Protein AF-A0A7R8Z7Q6-F1 (afdb_monomer_lite)

Radius of gyration: 16.89 Å; chains: 1; bounding box: 35×54×32 Å

Foldseek 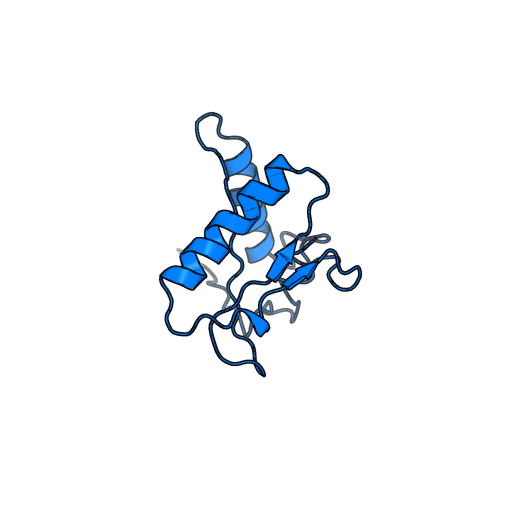3Di:
DDDDPPPFDCDQCAGPVRDNLQQAQVPDDCVRHVPSVVVVVVVVVQVPPPVHDDLDDDDDDDDPPDWFDEDEAEDDPDPVNVVSVVVVRVVCVVVGPRYDHVPYYYYQDPVSHRGPHD

InterPro domains:
  IPR000834 Peptidase M14, carboxypeptidase A [PS52035] (1-118)
  IPR050821 Cytosolic carboxypeptidase [PTHR12756] (15-117)

Sequence (118 aa):
MMSGSSSDRVFRGSTLMGFDLNRTWDQISRWAHPTLHAVHTMLTELDQIKDVELDFVLDLHAHSSLLGVFVYGNTYDDVYRYERHIVFPKLLSQNAEDYAASNTMYNRDLNKAGTTRR

Organism: Timema douglasi (NCBI:txid61478)

Secondary structure (DSSP, 8-state):
----------BTTB-TT--BGGG-TTS--TTT-HHHHHHHHHHHHHHH-TT------------SS--SB--EEE--SSHHHHHHHHHHHHHHHHH-TTB-GGG-EEE--GGGTTSS--

Structure (mmCIF, N/CA/C/O backbone):
data_AF-A0A7R8Z7Q6-F1
#
_entry.id   AF-A0A7R8Z7Q6-F1
#
loop_
_atom_site.group_PDB
_atom_site.id
_atom_site.type_symbol
_atom_site.label_atom_id
_atom_site.label_alt_id
_atom_site.label_comp_id
_atom_site.label_asym_id
_atom_site.label_entity_id
_atom_site.label_seq_id
_atom_site.pdbx_PDB_ins_code
_atom_site.Cartn_x
_atom_site.Cartn_y
_atom_site.Cartn_z
_atom_site.occupancy
_atom_site.B_iso_or_equiv
_atom_site.auth_seq_id
_atom_site.auth_comp_id
_atom_site.auth_asym_id
_atom_site.auth_atom_id
_atom_site.pdbx_PDB_model_num
ATOM 1 N N . MET A 1 1 ? 11.496 40.105 -4.595 1.00 35.34 1 MET A N 1
ATOM 2 C CA . MET A 1 1 ? 11.352 39.248 -5.791 1.00 35.34 1 MET A CA 1
ATOM 3 C C . MET A 1 1 ? 10.683 37.958 -5.359 1.00 35.34 1 MET A C 1
ATOM 5 O O . MET A 1 1 ? 11.154 37.335 -4.418 1.00 35.34 1 MET A O 1
ATOM 9 N N . MET A 1 2 ? 9.530 37.661 -5.954 1.00 33.59 2 MET A N 1
ATOM 10 C CA . MET A 1 2 ? 8.683 36.511 -5.644 1.00 33.59 2 MET A CA 1
ATOM 11 C C . MET A 1 2 ? 9.278 35.186 -6.143 1.00 33.59 2 MET A C 1
ATOM 13 O O . MET A 1 2 ? 9.886 35.138 -7.206 1.00 33.59 2 MET A O 1
ATOM 17 N N . SER A 1 3 ? 9.019 34.146 -5.344 1.00 38.66 3 SER A N 1
ATOM 18 C CA . SER A 1 3 ? 8.722 32.751 -5.700 1.00 38.66 3 SER A CA 1
ATOM 19 C C . SER A 1 3 ? 9.553 32.059 -6.787 1.00 38.66 3 SER A C 1
ATOM 21 O O . SER A 1 3 ? 9.278 32.178 -7.978 1.00 38.66 3 SER A O 1
ATOM 23 N N . GLY A 1 4 ? 10.426 31.157 -6.346 1.00 30.41 4 GLY A N 1
ATOM 24 C CA . GLY A 1 4 ? 10.643 29.888 -7.033 1.00 30.41 4 GLY A CA 1
ATOM 25 C C . GLY A 1 4 ? 10.181 28.770 -6.108 1.00 30.41 4 GLY A C 1
ATOM 26 O O . GLY A 1 4 ? 10.950 28.345 -5.253 1.00 30.41 4 GLY A O 1
ATOM 27 N N . SER A 1 5 ? 8.927 28.319 -6.219 1.00 41.09 5 SER A N 1
ATOM 28 C CA . SER A 1 5 ? 8.567 27.018 -5.653 1.00 41.09 5 SER A CA 1
ATOM 29 C C . SER A 1 5 ? 9.282 25.978 -6.508 1.00 41.09 5 SER A C 1
ATOM 31 O O . SER A 1 5 ? 8.895 25.757 -7.658 1.00 41.09 5 SER A O 1
ATOM 33 N N . SER A 1 6 ? 10.355 25.385 -5.989 1.00 37.28 6 SER A N 1
ATOM 34 C CA . SER A 1 6 ? 10.940 24.193 -6.589 1.00 37.28 6 SER A CA 1
ATOM 35 C C . SER A 1 6 ? 9.922 23.070 -6.432 1.00 37.28 6 SER A C 1
ATOM 37 O O . SER A 1 6 ? 9.862 22.371 -5.426 1.00 37.28 6 SER A O 1
ATOM 39 N N . SER A 1 7 ? 9.037 22.947 -7.414 1.00 45.91 7 SER A N 1
ATOM 40 C CA . SER A 1 7 ? 8.272 21.731 -7.625 1.00 45.91 7 SER A CA 1
ATOM 41 C C . SER A 1 7 ? 9.282 20.648 -7.998 1.00 45.91 7 SER A C 1
ATOM 43 O O . SER A 1 7 ? 9.664 20.515 -9.164 1.00 45.91 7 SER A O 1
ATOM 45 N N . ASP A 1 8 ? 9.785 19.956 -6.977 1.00 51.56 8 ASP A N 1
ATOM 46 C CA . ASP A 1 8 ? 10.737 18.865 -7.119 1.00 51.56 8 ASP A CA 1
ATOM 47 C C . ASP A 1 8 ? 10.089 17.748 -7.936 1.00 51.56 8 ASP A C 1
ATOM 49 O O . ASP A 1 8 ? 9.032 17.205 -7.612 1.00 51.56 8 ASP A O 1
ATOM 53 N N . ARG A 1 9 ? 10.717 17.444 -9.070 1.00 42.03 9 ARG A N 1
ATOM 54 C CA . ARG A 1 9 ? 10.248 16.448 -10.027 1.00 42.03 9 ARG A CA 1
ATOM 55 C C . ARG A 1 9 ? 10.573 15.062 -9.463 1.00 42.03 9 ARG A C 1
ATOM 57 O O . ARG A 1 9 ? 11.741 14.692 -9.404 1.00 42.03 9 ARG A O 1
ATOM 64 N N . VAL A 1 10 ? 9.558 14.297 -9.059 1.00 46.94 10 VAL A N 1
ATOM 65 C CA . VAL A 1 10 ? 9.714 12.896 -8.625 1.00 46.94 10 VAL A CA 1
ATOM 66 C C . VAL A 1 10 ? 10.128 12.055 -9.836 1.00 46.94 10 VAL A C 1
ATOM 68 O O . VAL A 1 10 ? 9.315 11.761 -10.713 1.00 46.94 10 VAL A O 1
ATOM 71 N N . PHE A 1 11 ? 11.407 11.689 -9.925 1.00 42.69 11 PHE A N 1
ATOM 72 C CA . PHE A 1 11 ? 11.910 10.817 -10.985 1.00 42.69 11 PHE A CA 1
ATOM 73 C C . PHE A 1 11 ? 11.761 9.366 -10.521 1.00 42.69 11 PHE A C 1
ATOM 75 O O . PHE A 1 11 ? 12.459 8.926 -9.615 1.00 42.69 11 PHE A O 1
ATOM 82 N N . ARG A 1 12 ? 10.834 8.611 -11.128 1.00 49.41 12 ARG A N 1
ATOM 83 C CA . ARG A 1 12 ? 10.683 7.151 -10.930 1.00 49.41 12 ARG A CA 1
ATOM 84 C C . ARG A 1 12 ? 10.627 6.709 -9.451 1.00 49.41 12 ARG A C 1
ATOM 86 O O . ARG A 1 12 ? 11.306 5.762 -9.074 1.00 49.41 12 ARG A O 1
ATOM 93 N N . GLY A 1 13 ? 9.867 7.411 -8.606 1.00 57.16 13 GLY A N 1
ATOM 94 C CA . GLY A 1 13 ? 9.743 7.073 -7.175 1.00 57.16 13 GLY A CA 1
ATOM 95 C C . GLY A 1 13 ? 10.973 7.404 -6.316 1.00 57.16 13 GLY A C 1
ATOM 96 O O . GLY A 1 13 ? 10.988 7.092 -5.127 1.00 57.16 13 GLY A O 1
ATOM 97 N N . SER A 1 14 ? 11.981 8.062 -6.896 1.00 58.78 14 SER A N 1
ATOM 98 C CA . SER A 1 14 ? 13.183 8.521 -6.200 1.00 58.78 14 SER A CA 1
ATOM 99 C C . SER A 1 14 ? 13.249 10.046 -6.095 1.00 58.78 14 SER A C 1
ATOM 101 O O . SER A 1 14 ? 12.693 10.769 -6.933 1.00 58.78 14 SER A O 1
ATOM 103 N N . THR A 1 15 ? 13.908 10.547 -5.047 1.00 68.94 15 THR A N 1
ATOM 104 C CA . THR A 1 15 ? 14.207 11.980 -4.911 1.00 68.94 15 THR A CA 1
ATOM 105 C C . THR A 1 15 ? 15.258 12.414 -5.930 1.00 68.94 15 THR A C 1
ATOM 107 O O . THR A 1 15 ? 15.953 11.589 -6.520 1.00 68.94 15 THR A O 1
ATOM 110 N N . LEU A 1 16 ? 15.453 13.728 -6.091 1.00 69.06 16 LEU A N 1
ATOM 111 C CA . LEU A 1 16 ? 16.563 14.266 -6.888 1.00 69.06 16 LEU A CA 1
ATOM 112 C C . LEU A 1 16 ? 17.940 13.785 -6.385 1.00 69.06 16 LEU A C 1
ATOM 114 O O . LEU A 1 16 ? 18.884 13.694 -7.162 1.00 69.06 16 LEU A O 1
ATOM 118 N N . MET A 1 17 ? 18.044 13.443 -5.098 1.00 71.81 17 MET A N 1
ATOM 119 C CA . MET A 1 17 ? 19.255 12.886 -4.489 1.00 71.81 17 MET A CA 1
ATOM 120 C C . MET A 1 17 ? 19.402 11.370 -4.720 1.00 71.81 17 MET A C 1
ATOM 122 O O . MET A 1 17 ? 20.355 10.769 -4.233 1.00 71.81 17 MET A O 1
ATOM 126 N N . GLY A 1 18 ? 18.477 10.745 -5.457 1.00 74.88 18 GLY A N 1
ATOM 127 C CA . GLY A 1 18 ? 18.503 9.321 -5.789 1.00 74.88 18 GLY A CA 1
ATOM 128 C C . GLY A 1 18 ? 17.997 8.398 -4.679 1.00 74.88 18 GLY A C 1
ATOM 129 O O . GLY A 1 18 ? 18.149 7.184 -4.795 1.00 74.88 18 GLY A O 1
ATOM 130 N N . PHE A 1 19 ? 17.390 8.934 -3.614 1.00 75.69 19 PHE A N 1
ATOM 131 C CA . PHE A 1 19 ? 16.820 8.107 -2.547 1.00 75.69 19 PHE A CA 1
ATOM 132 C C . PHE A 1 19 ? 15.494 7.495 -2.984 1.00 75.69 19 PHE A C 1
ATOM 134 O O . PHE A 1 19 ? 14.621 8.214 -3.466 1.00 75.69 19 PHE A O 1
ATOM 141 N N . ASP A 1 20 ? 15.324 6.191 -2.763 1.00 79.69 20 ASP A N 1
ATOM 142 C CA . ASP A 1 20 ? 14.028 5.519 -2.881 1.00 79.69 20 ASP A CA 1
ATOM 143 C C . ASP A 1 20 ? 13.120 5.973 -1.726 1.00 79.69 20 ASP A C 1
ATOM 145 O O . ASP A 1 20 ? 13.363 5.676 -0.550 1.00 79.69 20 ASP A O 1
ATOM 149 N N . LEU A 1 21 ? 12.073 6.727 -2.065 1.00 79.75 21 LEU A N 1
ATOM 150 C CA . LEU A 1 21 ? 11.133 7.264 -1.083 1.00 79.75 21 LEU A CA 1
ATOM 151 C C . LEU A 1 21 ? 10.382 6.151 -0.351 1.00 79.75 21 LEU A C 1
ATOM 153 O O . LEU A 1 21 ? 10.098 6.277 0.836 1.00 79.75 21 LEU A O 1
ATOM 157 N N . ASN A 1 22 ? 10.122 5.026 -1.022 1.00 82.50 22 ASN A N 1
ATOM 158 C CA . ASN A 1 22 ? 9.422 3.900 -0.420 1.00 82.50 22 ASN A CA 1
ATOM 159 C C . ASN A 1 22 ? 10.363 2.970 0.361 1.00 82.50 22 ASN A C 1
ATOM 161 O O . ASN A 1 22 ? 10.019 1.820 0.598 1.00 82.50 22 ASN A O 1
ATOM 165 N N . ARG A 1 23 ? 11.560 3.431 0.740 1.00 82.75 23 ARG A N 1
ATOM 166 C CA . ARG A 1 23 ? 12.508 2.713 1.616 1.00 82.75 23 ARG A CA 1
ATOM 167 C C . ARG A 1 23 ? 13.075 3.575 2.738 1.00 82.75 23 ARG A C 1
ATOM 169 O O . ARG A 1 23 ? 14.005 3.154 3.414 1.00 82.75 23 ARG A O 1
ATOM 176 N N . THR A 1 24 ? 12.554 4.787 2.897 1.00 85.81 24 THR A N 1
ATOM 177 C CA . THR A 1 24 ? 13.076 5.788 3.834 1.00 85.81 24 THR A CA 1
ATOM 178 C C . THR A 1 24 ? 12.024 6.252 4.843 1.00 85.81 24 THR A C 1
ATOM 180 O O . THR A 1 24 ? 12.226 7.260 5.520 1.00 85.81 24 THR A O 1
ATOM 183 N N . TRP A 1 25 ? 10.917 5.511 4.996 1.00 84.88 25 TRP A N 1
ATOM 184 C CA . TRP A 1 25 ? 9.845 5.832 5.949 1.00 84.88 25 TRP A CA 1
ATOM 185 C C . TRP A 1 25 ? 10.292 5.778 7.416 1.00 84.88 25 TRP A C 1
ATOM 187 O O . TRP A 1 25 ? 9.702 6.449 8.254 1.00 84.88 25 TRP A O 1
ATOM 197 N N . ASP A 1 26 ? 11.342 5.024 7.739 1.00 83.50 26 ASP A N 1
ATOM 198 C CA . ASP A 1 26 ? 11.945 4.948 9.076 1.00 83.50 26 ASP A CA 1
ATOM 199 C C . ASP A 1 26 ? 13.044 6.002 9.314 1.00 83.50 26 ASP A C 1
ATOM 201 O O . ASP A 1 26 ? 13.456 6.218 10.452 1.00 83.50 26 ASP A O 1
ATOM 205 N N . GLN A 1 27 ? 13.520 6.670 8.257 1.00 85.44 27 GLN A N 1
ATOM 206 C CA . GLN A 1 27 ? 14.645 7.619 8.287 1.00 85.44 27 GLN A CA 1
ATOM 207 C C . GLN A 1 27 ? 14.305 8.914 7.539 1.00 85.44 27 GLN A C 1
ATOM 209 O O . GLN A 1 27 ? 15.075 9.450 6.733 1.00 85.44 27 GLN A O 1
ATOM 214 N N . ILE A 1 28 ? 13.105 9.430 7.799 1.00 87.25 28 ILE A N 1
ATOM 215 C CA . ILE A 1 28 ? 12.600 10.639 7.153 1.00 87.25 28 ILE A CA 1
ATOM 216 C C . ILE A 1 28 ? 13.441 11.845 7.586 1.00 87.25 28 ILE A C 1
ATOM 218 O O . ILE A 1 28 ? 13.642 12.109 8.769 1.00 87.25 28 ILE A O 1
ATOM 222 N N . SER A 1 29 ? 13.898 12.626 6.607 1.00 86.31 29 SER A N 1
ATOM 223 C CA . SER A 1 29 ? 14.651 13.860 6.823 1.00 86.31 29 SER A CA 1
ATOM 224 C C . SER A 1 29 ? 13.992 14.979 6.039 1.00 86.31 29 SER A C 1
ATOM 226 O O . SER A 1 29 ? 13.741 14.836 4.844 1.00 86.31 29 SER A O 1
ATOM 228 N N . ARG A 1 30 ? 13.748 16.120 6.692 1.00 87.00 30 ARG A N 1
ATOM 229 C CA . ARG A 1 30 ? 13.152 17.300 6.045 1.00 87.00 30 ARG A CA 1
ATOM 230 C C . ARG A 1 30 ? 13.981 17.801 4.859 1.00 87.00 30 ARG A C 1
ATOM 232 O O . ARG A 1 30 ? 13.423 18.351 3.919 1.00 87.00 30 ARG A O 1
ATOM 239 N N . TRP A 1 31 ? 15.297 17.608 4.913 1.00 84.06 31 TRP A N 1
ATOM 240 C CA . TRP A 1 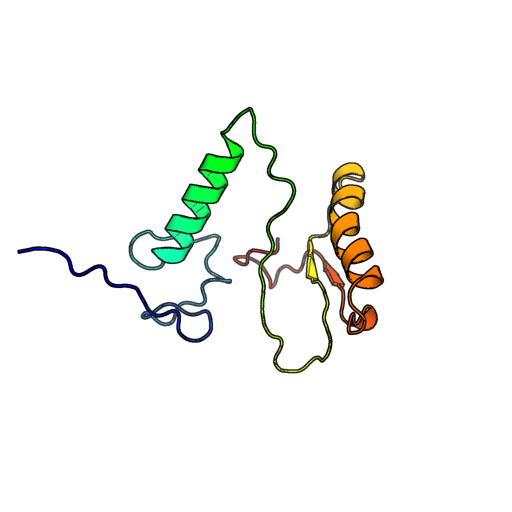31 ? 16.232 18.109 3.907 1.00 84.06 31 TRP A CA 1
ATOM 241 C C . TRP A 1 31 ? 16.470 17.110 2.776 1.00 84.06 31 TRP A C 1
ATOM 243 O O . TRP A 1 31 ? 16.525 17.507 1.618 1.00 84.06 31 TRP A O 1
ATOM 253 N N . ALA A 1 32 ? 16.598 15.820 3.101 1.00 83.12 32 ALA A N 1
ATOM 254 C CA . ALA A 1 32 ? 16.870 14.784 2.102 1.00 83.12 32 ALA A CA 1
ATOM 255 C C . ALA A 1 32 ? 15.591 14.245 1.435 1.00 83.12 32 ALA A C 1
ATOM 257 O O . ALA A 1 32 ? 15.616 13.835 0.275 1.00 83.12 32 ALA A O 1
ATOM 258 N N . HIS A 1 33 ? 14.469 14.256 2.162 1.00 88.12 33 HIS A N 1
ATOM 259 C CA . HIS A 1 33 ? 13.194 13.660 1.759 1.00 88.12 33 HIS A CA 1
ATOM 260 C C . HIS A 1 33 ? 12.020 14.635 2.004 1.00 88.12 33 HIS A C 1
ATOM 262 O O . HIS A 1 33 ? 11.066 14.277 2.701 1.00 88.12 33 HIS A O 1
ATOM 268 N N . PRO A 1 34 ? 12.048 15.874 1.467 1.00 88.25 34 PRO A N 1
ATOM 269 C CA . PRO A 1 34 ? 11.045 16.898 1.781 1.00 88.25 34 PRO A CA 1
ATOM 270 C C . PRO A 1 34 ? 9.613 16.449 1.457 1.00 88.25 34 PRO A C 1
ATOM 272 O O . PRO A 1 34 ? 8.698 16.692 2.242 1.00 88.25 34 PRO A O 1
ATOM 275 N N . THR A 1 35 ? 9.420 15.726 0.350 1.00 87.38 35 THR A N 1
ATOM 276 C CA . THR A 1 35 ? 8.118 15.162 -0.038 1.00 87.38 35 THR A CA 1
ATOM 277 C C . THR A 1 35 ? 7.611 14.141 0.979 1.00 87.38 35 THR A C 1
ATOM 279 O O . THR A 1 35 ? 6.466 14.225 1.413 1.00 87.38 35 THR A O 1
ATOM 282 N N . LEU A 1 36 ? 8.466 13.204 1.399 1.00 87.44 36 LEU A N 1
ATOM 283 C CA . LEU A 1 36 ? 8.092 12.171 2.366 1.00 87.44 36 LEU A CA 1
ATOM 284 C C . LEU A 1 36 ? 7.823 12.767 3.747 1.00 87.44 36 LEU A C 1
ATOM 286 O O . LEU A 1 36 ? 6.861 12.387 4.407 1.00 87.44 36 LEU A O 1
ATOM 290 N N . HIS A 1 37 ? 8.622 13.758 4.148 1.00 89.94 37 HIS A N 1
ATOM 291 C CA . HIS A 1 37 ? 8.379 14.521 5.366 1.00 89.94 37 HIS A CA 1
ATOM 292 C C . HIS A 1 37 ? 7.016 15.221 5.320 1.00 89.94 37 HIS A C 1
ATOM 294 O O . HIS A 1 37 ? 6.282 15.163 6.300 1.00 89.94 37 HIS A O 1
ATOM 300 N N . ALA A 1 38 ? 6.657 15.878 4.213 1.00 90.62 38 ALA A N 1
ATOM 301 C CA . ALA A 1 38 ? 5.363 16.548 4.089 1.00 90.62 38 ALA A CA 1
ATOM 302 C C . ALA A 1 38 ? 4.187 15.561 4.197 1.00 90.62 38 ALA A C 1
ATOM 304 O O . ALA A 1 38 ? 3.247 15.818 4.946 1.00 90.62 38 ALA A O 1
ATOM 305 N N . VAL A 1 39 ? 4.266 14.411 3.516 1.00 91.31 39 VAL A N 1
ATOM 306 C CA . VAL A 1 39 ? 3.236 13.359 3.591 1.00 91.31 39 VAL A CA 1
ATOM 307 C C . VAL A 1 39 ? 3.126 12.794 5.006 1.00 91.31 39 VAL A C 1
ATOM 309 O O . VAL A 1 39 ? 2.022 12.675 5.526 1.00 91.31 39 VAL A O 1
ATOM 312 N N . HIS A 1 40 ? 4.249 12.495 5.661 1.00 90.56 40 HIS A N 1
ATOM 313 C CA . HIS A 1 40 ? 4.242 11.996 7.034 1.00 90.56 40 HIS A CA 1
ATOM 314 C C . HIS A 1 40 ? 3.618 13.006 8.006 1.00 90.56 40 HIS A C 1
ATOM 316 O O . HIS A 1 40 ? 2.796 12.628 8.837 1.00 90.56 40 HIS A O 1
ATOM 322 N N . THR A 1 41 ? 3.978 14.292 7.899 1.00 92.44 41 THR A N 1
ATOM 323 C CA . THR A 1 41 ? 3.366 15.354 8.711 1.00 92.44 41 THR A CA 1
ATOM 324 C C . THR A 1 41 ? 1.859 15.418 8.482 1.00 92.44 41 THR A C 1
ATOM 326 O O . THR A 1 41 ? 1.117 15.383 9.454 1.00 92.44 41 THR A O 1
ATOM 329 N N . MET A 1 42 ? 1.406 15.405 7.226 1.00 92.62 42 MET A N 1
ATOM 330 C CA . MET A 1 42 ? -0.021 15.410 6.893 1.00 92.62 42 MET A CA 1
ATOM 331 C C . MET A 1 42 ? -0.759 14.201 7.487 1.00 92.62 42 MET A C 1
ATOM 333 O O . MET A 1 42 ? -1.830 14.361 8.058 1.00 92.62 42 MET A O 1
ATOM 337 N N . LEU A 1 43 ? -0.192 12.993 7.389 1.00 91.56 43 LEU A N 1
ATOM 338 C CA . LEU A 1 43 ? -0.794 11.786 7.966 1.00 91.56 43 LEU A CA 1
ATOM 339 C C . LEU A 1 43 ? -0.878 11.862 9.494 1.00 91.56 43 LEU A C 1
ATOM 341 O O . LEU A 1 43 ? -1.898 11.491 10.063 1.00 91.56 43 LEU A O 1
ATOM 345 N N . THR A 1 44 ? 0.167 12.375 10.151 1.00 91.06 44 THR A N 1
ATOM 346 C CA . THR A 1 44 ? 0.148 12.585 11.607 1.00 91.06 44 THR A CA 1
ATOM 347 C C . THR A 1 44 ? -0.897 13.627 11.992 1.00 91.06 44 THR A C 1
ATOM 349 O O . THR A 1 44 ? -1.622 13.427 12.954 1.00 91.06 44 THR A O 1
ATOM 352 N N . GLU A 1 45 ? -1.013 14.726 11.247 1.00 92.88 45 GLU A N 1
ATOM 353 C CA . GLU A 1 45 ? -2.028 15.750 11.508 1.00 92.88 45 GLU A CA 1
ATOM 354 C C . GLU A 1 45 ? -3.445 15.192 11.351 1.00 92.88 45 GLU A C 1
ATOM 356 O O . GLU A 1 45 ? -4.276 15.429 12.223 1.00 92.88 45 GLU A O 1
ATOM 361 N N . LEU A 1 46 ? -3.706 14.408 10.298 1.00 91.38 46 LEU A N 1
ATOM 362 C CA . LEU A 1 46 ? -4.997 13.747 10.084 1.00 91.38 46 LEU A CA 1
ATOM 363 C C . LEU A 1 46 ? -5.361 12.802 11.233 1.00 91.38 46 LEU A C 1
ATOM 365 O O . LEU A 1 46 ? -6.496 12.831 11.693 1.00 91.38 46 LEU A O 1
ATOM 369 N N . ASP A 1 47 ? -4.397 12.026 11.729 1.00 88.56 47 ASP A N 1
ATOM 370 C CA . ASP A 1 47 ? -4.580 11.113 12.866 1.00 88.56 47 ASP A CA 1
ATOM 371 C C . ASP A 1 47 ? -4.909 11.845 14.185 1.00 88.56 47 ASP A C 1
ATOM 373 O O . ASP A 1 47 ? -5.543 11.285 15.075 1.00 88.56 47 ASP A O 1
ATOM 377 N N . GLN A 1 48 ? -4.523 13.119 14.322 1.00 91.50 48 GLN A N 1
ATOM 378 C CA . GLN A 1 48 ? -4.820 13.925 15.514 1.00 91.50 48 GLN A CA 1
ATOM 379 C C . GLN A 1 48 ? -6.171 14.659 15.453 1.00 91.50 48 GLN A C 1
ATOM 381 O O . GLN A 1 48 ? -6.622 15.205 16.468 1.00 91.50 48 GLN A O 1
ATOM 386 N N . ILE A 1 49 ? -6.835 14.708 14.294 1.00 93.94 49 ILE A N 1
ATOM 387 C CA . ILE A 1 49 ? -8.141 15.361 14.154 1.00 93.94 49 ILE A CA 1
ATOM 388 C C . ILE A 1 49 ? -9.222 14.434 14.718 1.00 93.94 49 ILE A C 1
ATOM 390 O O . ILE A 1 49 ? -9.529 13.398 14.147 1.00 93.94 49 ILE A O 1
ATOM 394 N N . LYS A 1 50 ? -9.862 14.841 15.821 1.00 90.69 50 LYS A N 1
ATOM 395 C CA . LYS A 1 50 ? -10.863 14.019 16.532 1.00 90.69 50 LYS A CA 1
ATOM 396 C C . LYS A 1 50 ? -12.080 13.615 15.695 1.00 90.69 50 LYS A C 1
ATOM 398 O O . LYS A 1 50 ? -12.690 12.594 15.988 1.00 90.69 50 LYS A O 1
ATOM 403 N N . ASP A 1 51 ? -12.430 14.422 14.697 1.00 93.06 51 ASP A N 1
ATOM 404 C CA . ASP A 1 51 ? -13.608 14.216 13.848 1.00 93.06 51 ASP A CA 1
ATOM 405 C C . ASP A 1 51 ? -13.275 13.494 12.528 1.00 93.06 51 ASP A C 1
ATOM 407 O O . ASP A 1 51 ? -14.135 13.366 11.657 1.00 93.06 51 ASP A O 1
ATOM 411 N N . VAL A 1 52 ? -12.027 13.043 12.353 1.00 89.88 52 VAL A N 1
ATOM 412 C CA . VAL A 1 52 ? -11.563 12.326 11.161 1.00 89.88 52 VAL A CA 1
ATOM 413 C C . VAL A 1 52 ? -10.992 10.978 11.586 1.00 89.88 52 VAL A C 1
ATOM 415 O O . VAL A 1 52 ? -10.060 10.910 12.378 1.00 89.88 52 VAL A O 1
ATOM 418 N N . GLU A 1 53 ? -11.529 9.893 11.029 1.00 87.75 53 GLU A N 1
ATOM 419 C CA . GLU A 1 53 ? -10.954 8.555 11.184 1.00 87.75 53 GLU A CA 1
ATOM 420 C C . GLU A 1 53 ? -10.131 8.214 9.935 1.00 87.75 53 GLU A C 1
ATOM 422 O O . GLU A 1 53 ? -10.651 8.182 8.819 1.00 87.75 53 GLU A O 1
ATOM 427 N N . LEU A 1 54 ? -8.828 7.975 10.105 1.00 85.62 54 LEU A N 1
ATOM 428 C CA . LEU A 1 54 ? -7.968 7.514 9.018 1.00 85.62 54 LEU A CA 1
ATOM 429 C C . LEU A 1 54 ? -8.132 5.997 8.833 1.00 85.62 54 LEU A C 1
ATOM 431 O O . LEU A 1 54 ? -7.464 5.204 9.493 1.00 85.62 54 LEU A O 1
ATOM 435 N N . ASP A 1 55 ? -9.010 5.596 7.912 1.00 85.06 55 ASP A N 1
ATOM 436 C CA . ASP A 1 55 ? -9.320 4.182 7.653 1.00 85.06 55 ASP A CA 1
ATOM 437 C C . ASP A 1 55 ? -8.158 3.393 7.028 1.00 85.06 55 ASP A C 1
ATOM 439 O O . ASP A 1 55 ? -7.853 2.272 7.442 1.00 85.06 55 ASP A O 1
ATOM 443 N N . PHE A 1 56 ? -7.527 3.945 5.989 1.00 85.81 56 PHE A N 1
ATOM 444 C CA . PHE A 1 56 ? -6.400 3.318 5.299 1.00 85.81 56 PHE A CA 1
ATOM 445 C C . PHE A 1 56 ? -5.607 4.326 4.461 1.00 85.81 56 PHE A C 1
ATOM 447 O O . PHE A 1 56 ? -6.106 5.374 4.056 1.00 85.81 56 PHE A O 1
ATOM 454 N N . VAL A 1 57 ? -4.361 3.961 4.152 1.00 88.44 57 VAL A N 1
ATOM 455 C CA . VAL A 1 57 ? -3.472 4.692 3.241 1.00 88.44 57 VAL A CA 1
ATOM 456 C C . VAL A 1 57 ? -3.170 3.795 2.045 1.00 88.44 57 VAL A C 1
ATOM 458 O O . VAL A 1 57 ? -2.803 2.631 2.216 1.00 88.44 57 VAL A O 1
ATOM 461 N N . LEU A 1 58 ? -3.325 4.328 0.832 1.00 89.25 58 LEU A N 1
ATOM 462 C CA . LEU A 1 58 ? -2.997 3.619 -0.404 1.00 89.25 58 LEU A CA 1
ATOM 463 C C . LEU A 1 58 ? -1.690 4.147 -0.987 1.00 89.25 58 LEU A C 1
ATOM 465 O O . LEU A 1 58 ? -1.556 5.336 -1.262 1.00 89.25 58 LEU A O 1
ATOM 469 N N . ASP A 1 59 ? -0.756 3.233 -1.222 1.00 89.19 59 ASP A N 1
ATOM 470 C CA . ASP A 1 59 ? 0.506 3.501 -1.903 1.00 89.19 59 ASP A CA 1
ATOM 471 C C . ASP A 1 59 ? 0.452 2.884 -3.310 1.00 89.19 59 ASP A C 1
ATOM 473 O O . ASP A 1 59 ? 0.533 1.661 -3.472 1.00 89.19 59 ASP A O 1
ATOM 477 N N . LEU A 1 60 ? 0.220 3.720 -4.326 1.00 88.88 60 LEU A N 1
ATOM 478 C CA . LEU A 1 60 ? -0.037 3.286 -5.703 1.00 88.88 60 LEU A CA 1
ATOM 479 C C . LEU A 1 60 ? 1.267 3.193 -6.502 1.00 88.88 60 LEU A C 1
ATOM 481 O O . LEU A 1 60 ? 1.971 4.185 -6.676 1.00 88.88 60 LEU A O 1
ATOM 485 N N . HIS A 1 61 ? 1.552 2.008 -7.047 1.00 87.69 61 HIS A N 1
ATOM 486 C CA . HIS A 1 61 ? 2.766 1.734 -7.823 1.0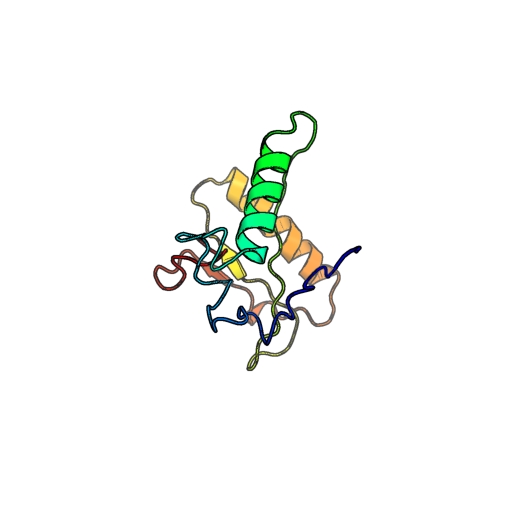0 87.69 61 HIS A CA 1
ATOM 487 C C . HIS A 1 61 ? 2.456 0.937 -9.083 1.00 87.69 61 HIS A C 1
ATOM 489 O O . HIS A 1 61 ? 1.610 0.044 -9.073 1.00 87.69 61 HIS A O 1
ATOM 495 N N . ALA A 1 62 ? 3.206 1.208 -10.151 1.00 88.94 62 ALA A N 1
ATOM 496 C CA . ALA A 1 62 ? 3.244 0.336 -11.317 1.00 88.94 62 ALA A CA 1
ATOM 497 C C . ALA A 1 62 ? 4.216 -0.824 -11.067 1.00 88.94 62 ALA A C 1
ATOM 499 O O . ALA A 1 62 ? 5.342 -0.615 -10.611 1.00 88.94 62 ALA A O 1
ATOM 500 N N . HIS A 1 63 ? 3.799 -2.043 -11.401 1.00 89.44 63 HIS A N 1
ATOM 501 C CA . HIS A 1 63 ? 4.669 -3.211 -11.348 1.00 89.44 63 HIS A CA 1
ATOM 502 C C . HIS A 1 63 ? 5.282 -3.477 -12.724 1.00 89.44 63 HIS A C 1
ATOM 504 O O . HIS A 1 63 ? 4.586 -3.461 -13.734 1.00 89.44 63 HIS A O 1
ATOM 510 N N . SER A 1 64 ? 6.588 -3.736 -12.781 1.00 88.69 64 SER A N 1
ATOM 511 C CA . SER A 1 64 ? 7.305 -3.913 -14.053 1.00 88.69 64 SER A CA 1
ATOM 512 C C . SER A 1 64 ? 7.052 -5.261 -14.731 1.00 88.69 64 SER A C 1
ATOM 514 O O . SER A 1 64 ? 7.260 -5.381 -15.933 1.00 88.69 64 SER A O 1
ATOM 516 N N . SER A 1 65 ? 6.664 -6.279 -13.957 1.00 90.19 65 SER A N 1
ATOM 517 C CA . SER A 1 65 ? 6.708 -7.683 -14.405 1.00 90.19 65 SER A CA 1
ATOM 518 C C . SER A 1 65 ? 5.381 -8.434 -14.296 1.00 90.19 65 SER A C 1
ATOM 520 O O . SER A 1 65 ? 5.280 -9.549 -14.792 1.00 90.19 65 SER A O 1
ATOM 522 N N . LEU A 1 66 ? 4.384 -7.865 -13.616 1.00 92.44 66 LEU A N 1
ATOM 523 C CA . LEU A 1 66 ? 3.102 -8.523 -13.353 1.00 92.44 66 LEU A CA 1
ATOM 524 C C . LEU A 1 66 ? 2.006 -7.671 -13.975 1.00 92.44 66 LEU A C 1
ATOM 526 O O . LEU A 1 66 ? 2.054 -6.447 -13.873 1.00 92.44 66 LEU A O 1
ATOM 530 N N . LEU A 1 67 ? 1.050 -8.333 -14.620 1.00 92.94 67 LEU A N 1
ATOM 531 C CA . LEU A 1 67 ? -0.106 -7.698 -15.240 1.00 92.94 67 LEU A CA 1
ATOM 532 C C . LEU A 1 67 ? -1.303 -7.694 -14.283 1.00 92.94 67 LEU A C 1
ATOM 534 O O . LEU A 1 67 ? -1.366 -8.488 -13.339 1.00 92.94 67 LEU A O 1
ATOM 538 N N . GLY A 1 68 ? -2.256 -6.814 -14.575 1.00 92.94 68 GLY A N 1
ATOM 539 C CA . GLY A 1 68 ? -3.480 -6.640 -13.802 1.00 92.94 68 GLY A CA 1
ATOM 540 C C . GLY A 1 68 ? -3.315 -5.741 -12.577 1.00 92.94 68 GLY A C 1
ATOM 541 O O . GLY A 1 68 ? -2.219 -5.294 -12.231 1.00 92.94 68 GLY A O 1
ATOM 542 N N . VAL A 1 69 ? -4.440 -5.476 -11.921 1.00 94.12 69 VAL A N 1
ATOM 543 C CA . VAL A 1 69 ? -4.524 -4.708 -10.677 1.00 94.12 69 VAL A CA 1
ATOM 544 C C . VAL A 1 69 ? -4.479 -5.676 -9.505 1.00 94.12 69 VAL A C 1
ATOM 546 O O . VAL A 1 69 ? -5.250 -6.626 -9.444 1.00 94.12 69 VAL A O 1
ATOM 549 N N . PHE A 1 70 ? -3.590 -5.443 -8.551 1.00 94.31 70 PHE A N 1
ATOM 550 C CA . PHE A 1 70 ? -3.473 -6.282 -7.362 1.00 94.31 70 PHE A CA 1
ATOM 551 C C . PHE A 1 70 ? -3.015 -5.452 -6.171 1.00 94.31 70 PHE A C 1
ATOM 553 O O . PHE A 1 70 ? -2.524 -4.330 -6.314 1.00 94.31 70 PHE A O 1
ATOM 560 N N . VAL A 1 71 ? -3.200 -6.002 -4.975 1.00 93.50 71 VAL A N 1
ATOM 561 C CA . VAL A 1 71 ? -2.880 -5.316 -3.724 1.00 93.50 71 VAL A CA 1
ATOM 562 C C . VAL A 1 71 ? -1.800 -6.096 -2.996 1.00 93.50 71 VAL A C 1
ATOM 564 O O . VAL A 1 71 ? -1.924 -7.307 -2.830 1.00 93.50 71 VAL A O 1
ATOM 567 N N . TYR A 1 72 ? -0.774 -5.403 -2.493 1.00 91.12 72 TYR A N 1
ATOM 568 C CA . TYR A 1 72 ? -0.054 -5.929 -1.333 1.00 91.12 72 TYR A CA 1
ATOM 569 C C . TYR A 1 72 ? -0.474 -5.200 -0.053 1.00 91.12 72 TYR A C 1
ATOM 571 O O . TYR A 1 72 ? -0.514 -3.968 -0.007 1.00 91.12 72 TYR A O 1
ATOM 579 N N . GLY A 1 73 ? -0.830 -5.954 0.976 1.00 88.56 73 GLY A N 1
ATOM 580 C CA . GLY A 1 73 ? -1.235 -5.424 2.276 1.00 88.56 73 GLY A CA 1
ATOM 581 C C . GLY A 1 73 ? -0.365 -5.971 3.400 1.00 88.56 73 GLY A C 1
ATOM 582 O O . GLY A 1 73 ? 0.366 -6.947 3.215 1.00 88.56 73 GLY A O 1
ATOM 583 N N . ASN A 1 74 ? -0.457 -5.350 4.573 1.00 85.00 74 ASN A N 1
ATOM 584 C CA . ASN A 1 74 ? 0.230 -5.845 5.763 1.00 85.00 74 ASN A CA 1
ATOM 585 C C . ASN A 1 74 ? -0.624 -6.925 6.435 1.00 85.00 74 ASN A C 1
ATOM 587 O O . ASN A 1 74 ? -1.852 -6.871 6.400 1.00 85.00 74 ASN A O 1
ATOM 591 N N . THR A 1 75 ? 0.026 -7.909 7.057 1.00 81.75 75 THR A N 1
ATOM 592 C CA . THR A 1 75 ? -0.665 -8.891 7.907 1.00 81.75 75 THR A CA 1
ATOM 593 C C . THR A 1 75 ? -0.764 -8.383 9.342 1.00 81.75 75 THR A C 1
ATOM 595 O O . THR A 1 75 ? 0.240 -8.004 9.958 1.00 81.75 75 THR A O 1
ATOM 598 N N . TYR A 1 76 ? -1.976 -8.415 9.886 1.00 80.00 76 TYR A N 1
ATOM 599 C CA . TYR A 1 76 ? -2.278 -8.012 11.255 1.00 80.00 76 TYR A CA 1
ATOM 600 C C . TYR A 1 76 ? -2.650 -9.233 12.094 1.00 80.00 76 TYR A C 1
ATOM 602 O O . TYR A 1 76 ? -3.386 -10.096 11.627 1.00 80.00 76 TYR A O 1
ATOM 610 N N . ASP A 1 77 ? -2.139 -9.281 13.326 1.00 78.50 77 ASP A N 1
ATOM 611 C CA . ASP A 1 77 ? -2.474 -10.336 14.294 1.00 78.50 77 ASP A CA 1
ATOM 612 C C . ASP A 1 77 ? -3.832 -10.061 14.970 1.00 78.50 77 ASP A C 1
ATOM 614 O O . ASP A 1 77 ? -4.519 -10.978 15.413 1.00 78.50 77 ASP A O 1
ATOM 618 N N . ASP A 1 78 ? -4.231 -8.786 15.027 1.00 83.75 78 ASP A N 1
ATOM 619 C CA . ASP A 1 78 ? -5.535 -8.359 15.527 1.00 83.75 78 ASP A CA 1
ATOM 620 C C . ASP A 1 78 ? -6.639 -8.656 14.502 1.00 83.75 78 ASP A C 1
ATOM 622 O O . ASP A 1 78 ? -6.590 -8.189 13.360 1.00 83.75 78 ASP A O 1
ATOM 626 N N . VAL A 1 79 ? -7.647 -9.422 14.928 1.00 79.50 79 VAL A N 1
ATOM 627 C CA . VAL A 1 79 ? -8.731 -9.910 14.063 1.00 79.50 79 VAL A CA 1
ATOM 628 C C . VAL A 1 79 ? -9.577 -8.760 13.515 1.00 79.50 79 VAL A C 1
ATOM 630 O O . VAL A 1 79 ? -9.891 -8.753 12.328 1.00 79.50 79 VAL A O 1
ATOM 633 N N . TYR A 1 80 ? -9.894 -7.751 14.330 1.00 80.44 80 TYR A N 1
ATOM 634 C CA . TYR A 1 80 ? -10.708 -6.614 13.888 1.00 80.44 80 TYR A CA 1
ATOM 635 C C . TYR A 1 80 ? -9.987 -5.788 12.819 1.00 80.44 80 TYR A C 1
ATOM 637 O O . TYR A 1 80 ? -10.574 -5.382 11.813 1.00 80.44 80 TYR A O 1
ATOM 645 N N . ARG A 1 81 ? -8.681 -5.579 12.992 1.00 78.69 81 ARG A N 1
ATOM 646 C CA . ARG A 1 81 ? -7.833 -4.910 12.005 1.00 78.69 81 ARG A CA 1
ATOM 647 C C . ARG A 1 81 ? -7.658 -5.756 10.745 1.00 78.69 81 ARG A C 1
ATOM 649 O O . ARG A 1 81 ? -7.655 -5.211 9.639 1.00 78.69 81 ARG A O 1
ATOM 656 N N . TYR A 1 82 ? -7.566 -7.078 10.896 1.00 80.19 82 TYR A N 1
ATOM 657 C CA . TYR A 1 82 ? -7.546 -8.005 9.772 1.00 80.19 82 TYR A CA 1
ATOM 658 C C . TYR A 1 82 ? -8.837 -7.902 8.942 1.00 80.19 82 TYR A C 1
ATOM 660 O O . TYR A 1 82 ? -8.767 -7.731 7.728 1.00 80.19 82 TYR A O 1
ATOM 668 N N . GLU A 1 83 ? -10.011 -7.921 9.567 1.00 83.56 83 GLU A N 1
ATOM 669 C CA . GLU A 1 83 ? -11.281 -7.827 8.842 1.00 83.56 83 GLU A CA 1
ATOM 670 C C . GLU A 1 83 ? -11.427 -6.502 8.088 1.00 83.56 83 GLU A C 1
ATOM 672 O O . GLU A 1 83 ? -11.828 -6.509 6.925 1.00 83.56 83 GLU A O 1
ATOM 677 N N . ARG A 1 84 ? -11.031 -5.370 8.689 1.00 84.12 84 ARG A N 1
ATOM 678 C CA . ARG A 1 84 ? -11.093 -4.058 8.020 1.00 84.12 84 ARG A CA 1
ATOM 679 C C . ARG A 1 84 ? -10.168 -3.974 6.803 1.00 84.12 84 ARG A C 1
ATOM 681 O O . ARG A 1 84 ? -10.584 -3.471 5.760 1.00 84.12 84 ARG A O 1
ATOM 688 N N . HIS A 1 85 ? -8.937 -4.489 6.889 1.00 84.38 85 HIS A N 1
ATOM 689 C CA . HIS A 1 85 ? -7.955 -4.305 5.809 1.00 84.38 85 HIS A CA 1
ATOM 690 C C . HIS A 1 85 ? -8.274 -5.101 4.527 1.00 84.38 85 HIS A C 1
ATOM 692 O O . HIS A 1 85 ? -7.809 -4.728 3.448 1.00 84.38 85 HIS A O 1
ATOM 698 N N . ILE A 1 86 ? -9.076 -6.171 4.615 1.00 87.12 86 ILE A N 1
ATOM 699 C CA . ILE A 1 86 ? -9.472 -6.973 3.444 1.00 87.12 86 ILE A CA 1
ATOM 700 C C . ILE 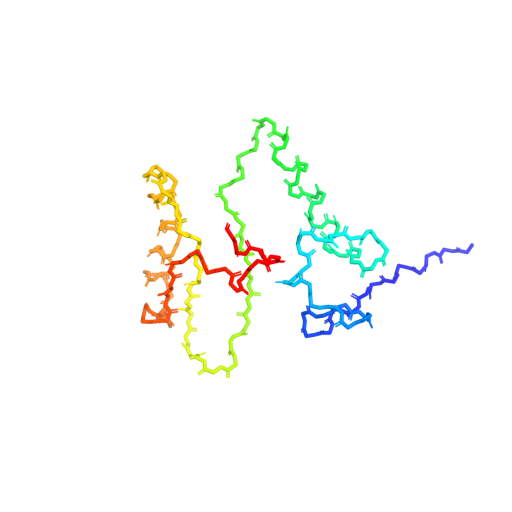A 1 86 ? -10.695 -6.415 2.707 1.00 87.12 86 ILE A C 1
ATOM 702 O O . ILE A 1 86 ? -10.942 -6.813 1.566 1.00 87.12 86 ILE A O 1
ATOM 706 N N . VAL A 1 87 ? -11.451 -5.488 3.311 1.00 90.69 87 VAL A N 1
ATOM 707 C CA . VAL A 1 87 ? -12.682 -4.942 2.711 1.00 90.69 87 VAL A CA 1
ATOM 708 C C . VAL A 1 87 ? -12.379 -4.235 1.396 1.00 90.69 87 VAL A C 1
ATOM 710 O O . VAL A 1 87 ? -12.976 -4.569 0.375 1.00 90.69 87 VAL A O 1
ATOM 713 N N . PHE A 1 88 ? -11.426 -3.299 1.391 1.00 91.81 88 PHE A N 1
ATOM 714 C CA . PHE A 1 88 ? -11.101 -2.543 0.181 1.00 91.81 88 PHE A CA 1
ATOM 715 C C . PHE A 1 88 ? -10.601 -3.446 -0.963 1.00 91.81 88 PHE A C 1
ATOM 717 O O . PHE A 1 88 ? -11.170 -3.367 -2.050 1.00 91.81 88 PHE A O 1
ATOM 724 N N . PRO A 1 89 ? -9.628 -4.359 -0.763 1.00 91.81 89 PRO A N 1
ATOM 725 C CA . PRO A 1 89 ? -9.203 -5.276 -1.822 1.00 91.81 89 PRO A CA 1
ATOM 726 C C . PRO A 1 89 ? -10.321 -6.182 -2.348 1.00 91.81 89 PRO A C 1
ATOM 728 O O . PRO A 1 89 ? -10.353 -6.470 -3.542 1.00 91.81 89 PRO A O 1
ATOM 731 N N . LYS A 1 90 ? -11.255 -6.601 -1.484 1.00 92.00 90 LYS A N 1
ATOM 732 C CA . LYS A 1 90 ? -12.430 -7.381 -1.890 1.00 92.00 90 LYS A CA 1
ATOM 733 C C . LYS A 1 90 ? -13.405 -6.559 -2.732 1.00 92.00 90 LYS A C 1
ATOM 735 O O . LYS A 1 90 ? -13.945 -7.068 -3.705 1.00 92.00 90 LYS A O 1
ATOM 740 N N . LEU A 1 91 ? -13.633 -5.297 -2.381 1.00 94.62 91 LEU A N 1
ATOM 741 C CA . LEU A 1 91 ? -14.438 -4.399 -3.210 1.00 94.62 91 LEU A CA 1
ATOM 742 C C . LEU A 1 91 ? -13.735 -4.121 -4.541 1.00 94.62 91 LEU A C 1
ATOM 744 O O . LEU A 1 91 ? -14.372 -4.148 -5.589 1.00 94.62 91 LEU A O 1
ATOM 748 N N . LEU A 1 92 ? -12.418 -3.918 -4.521 1.00 94.19 92 LEU A N 1
ATOM 749 C CA . LEU A 1 92 ? -11.632 -3.692 -5.728 1.00 94.19 92 LEU A CA 1
ATOM 750 C C . LEU A 1 92 ? -11.715 -4.889 -6.681 1.00 94.19 92 LEU A C 1
ATOM 752 O O . LEU A 1 92 ? -11.921 -4.687 -7.872 1.00 94.19 92 LEU A O 1
ATOM 756 N N . SER A 1 93 ? -11.648 -6.121 -6.170 1.00 94.56 93 SER A N 1
ATOM 757 C CA . SER A 1 93 ? -11.761 -7.326 -7.001 1.00 94.56 93 SER A CA 1
ATOM 758 C C . SER A 1 93 ? -13.136 -7.525 -7.634 1.00 94.56 93 SER A C 1
ATOM 760 O O . SER A 1 93 ? -13.245 -8.165 -8.673 1.00 94.56 93 SER A O 1
ATOM 762 N N . GLN A 1 94 ? -14.184 -6.970 -7.028 1.00 95.62 94 GLN A N 1
ATOM 763 C CA . GLN A 1 94 ? -15.544 -7.018 -7.565 1.00 95.62 94 GLN A CA 1
ATOM 764 C C . GLN A 1 94 ? -15.810 -5.934 -8.612 1.00 95.62 94 GLN A C 1
ATOM 766 O O . GLN A 1 94 ? -16.717 -6.091 -9.424 1.00 95.62 94 GLN A O 1
ATOM 771 N N . ASN A 1 95 ? -15.056 -4.833 -8.573 1.00 96.12 95 ASN A N 1
ATOM 772 C CA . ASN A 1 95 ? -15.307 -3.653 -9.402 1.00 96.12 95 ASN A CA 1
ATOM 773 C C . ASN A 1 95 ? -14.263 -3.446 -10.509 1.00 96.12 95 ASN A C 1
ATOM 775 O O . ASN A 1 95 ? -14.531 -2.713 -11.457 1.00 96.12 95 ASN A O 1
ATOM 779 N N . ALA A 1 96 ? -13.085 -4.065 -10.409 1.00 93.94 96 ALA A N 1
ATOM 780 C CA . ALA A 1 96 ? -12.045 -3.999 -11.428 1.00 93.94 96 ALA A CA 1
ATOM 781 C C . ALA A 1 96 ? -11.964 -5.325 -12.193 1.00 93.94 96 ALA A C 1
ATOM 783 O O . ALA A 1 96 ? -11.570 -6.346 -11.632 1.00 93.94 96 ALA A O 1
ATOM 784 N N . GLU A 1 97 ? -12.298 -5.290 -13.484 1.00 93.56 97 GLU A N 1
ATOM 785 C CA . GLU A 1 97 ? -12.243 -6.459 -14.376 1.00 93.56 97 GLU A CA 1
ATOM 786 C C . GLU A 1 97 ? -10.826 -7.052 -14.461 1.00 93.56 97 GLU A C 1
ATOM 788 O O . GLU A 1 97 ? -10.652 -8.266 -14.409 1.00 93.56 97 GLU A O 1
ATOM 793 N N . ASP A 1 98 ? -9.806 -6.190 -14.467 1.00 94.12 98 ASP A N 1
ATOM 794 C CA . ASP A 1 98 ? -8.393 -6.580 -14.527 1.00 94.12 98 ASP A CA 1
ATOM 795 C C . ASP A 1 98 ? -7.796 -6.973 -13.162 1.00 94.12 98 ASP A C 1
ATOM 797 O O . ASP A 1 98 ? -6.569 -7.011 -13.004 1.00 94.12 98 ASP A O 1
ATOM 801 N N . TYR A 1 99 ? -8.617 -7.223 -12.136 1.00 95.94 99 TYR A N 1
ATOM 802 C CA . TYR A 1 99 ? -8.095 -7.579 -10.820 1.00 95.94 99 TYR A CA 1
ATOM 803 C C . TYR A 1 99 ? -7.450 -8.973 -10.817 1.00 95.94 99 TYR A C 1
ATOM 805 O O . TYR A 1 99 ? -8.107 -10.006 -10.945 1.00 95.94 99 TYR A O 1
ATOM 813 N N . ALA A 1 100 ? -6.141 -9.014 -10.586 1.00 95.81 100 ALA A N 1
ATOM 814 C CA . ALA A 1 100 ? -5.345 -10.229 -10.557 1.00 95.81 100 ALA A CA 1
ATOM 815 C C . ALA A 1 100 ? -5.194 -10.750 -9.121 1.00 95.81 100 ALA A C 1
ATOM 817 O O . ALA A 1 100 ? -4.175 -10.531 -8.465 1.00 95.81 100 ALA A O 1
ATOM 818 N N . ALA A 1 101 ? -6.192 -11.496 -8.634 1.00 92.06 101 ALA A N 1
ATOM 819 C CA . ALA A 1 101 ? -6.182 -12.047 -7.273 1.00 92.06 101 ALA A CA 1
ATOM 820 C C . ALA A 1 101 ? -4.961 -12.941 -6.977 1.00 92.06 101 ALA A C 1
ATOM 822 O O . ALA A 1 101 ? -4.476 -12.955 -5.850 1.00 92.06 101 ALA A O 1
ATOM 823 N N . SER A 1 102 ? -4.422 -13.636 -7.986 1.00 93.31 102 SER A N 1
ATOM 824 C CA . SER A 1 102 ? -3.204 -14.452 -7.863 1.00 93.31 102 SER A CA 1
ATOM 825 C C . SER A 1 102 ? -1.949 -13.639 -7.533 1.00 93.31 102 SER A C 1
ATOM 827 O O . SER A 1 102 ? -0.985 -14.194 -7.015 1.00 93.31 102 SER A O 1
ATOM 829 N N . ASN A 1 103 ? -1.957 -12.341 -7.847 1.00 93.12 103 ASN A N 1
ATOM 830 C CA . ASN A 1 103 ? -0.861 -11.416 -7.577 1.00 93.12 103 ASN A CA 1
ATOM 831 C C . ASN A 1 103 ? -1.097 -10.622 -6.282 1.00 93.12 103 ASN A C 1
ATOM 833 O O . ASN A 1 103 ? -0.233 -9.851 -5.885 1.00 93.12 103 ASN A O 1
ATOM 837 N N . THR A 1 104 ? -2.245 -10.776 -5.616 1.00 90.94 104 THR A N 1
ATOM 838 C CA . THR A 1 104 ? -2.523 -10.111 -4.337 1.00 90.94 104 THR A CA 1
ATOM 839 C C . THR A 1 104 ? -1.874 -10.882 -3.193 1.00 90.94 104 THR A C 1
ATOM 841 O O . THR A 1 104 ? -1.953 -12.106 -3.121 1.00 90.94 104 THR A O 1
ATOM 844 N N . MET A 1 105 ? -1.232 -10.165 -2.273 1.00 89.50 105 MET A N 1
ATOM 845 C CA . MET A 1 105 ? -0.488 -10.771 -1.168 1.00 89.50 105 MET A CA 1
ATOM 846 C C . MET A 1 105 ? -0.610 -9.944 0.106 1.00 89.50 105 MET A C 1
ATOM 848 O O . MET A 1 105 ? -0.500 -8.723 0.090 1.00 89.50 105 MET A O 1
ATOM 852 N N . TYR A 1 106 ? -0.754 -10.632 1.232 1.00 87.19 106 TYR A N 1
ATOM 853 C CA . TYR A 1 106 ? -0.722 -10.026 2.556 1.00 87.19 106 TYR A CA 1
ATOM 854 C C . TYR A 1 106 ? 0.432 -10.648 3.327 1.00 87.19 106 TYR A C 1
ATOM 856 O O . TYR A 1 106 ? 0.469 -11.868 3.484 1.00 87.19 106 TYR A O 1
ATOM 864 N N . ASN A 1 107 ? 1.411 -9.844 3.744 1.00 82.38 107 ASN A N 1
ATOM 865 C CA . ASN A 1 107 ? 2.565 -10.357 4.485 1.00 82.38 107 ASN A CA 1
ATOM 866 C C . ASN A 1 107 ? 3.137 -9.338 5.486 1.00 82.38 107 ASN A C 1
ATOM 868 O O . ASN A 1 107 ? 2.686 -8.197 5.571 1.00 82.38 107 ASN A O 1
ATOM 872 N N . ARG A 1 108 ? 4.118 -9.787 6.277 1.00 76.81 108 ARG A N 1
ATOM 873 C CA . ARG A 1 108 ? 4.976 -8.964 7.146 1.00 76.81 108 ARG A CA 1
ATOM 874 C C . ARG A 1 108 ? 6.439 -9.288 6.825 1.00 76.81 108 ARG A C 1
ATOM 876 O O . ARG A 1 108 ? 7.153 -9.880 7.630 1.00 76.81 108 ARG A O 1
ATOM 883 N N . ASP A 1 109 ? 6.853 -9.005 5.592 1.00 77.62 109 ASP A N 1
ATOM 884 C CA . ASP A 1 109 ? 8.204 -9.322 5.110 1.00 77.62 109 ASP A CA 1
ATOM 885 C C . ASP A 1 109 ? 9.253 -8.388 5.740 1.00 77.62 109 ASP A C 1
ATOM 887 O O . ASP A 1 109 ? 9.194 -7.166 5.596 1.00 77.62 109 ASP A O 1
ATOM 891 N N . LEU A 1 110 ? 10.252 -8.967 6.413 1.00 72.94 110 LEU A N 1
ATOM 892 C CA . LEU A 1 110 ? 11.356 -8.226 7.033 1.00 72.94 110 LEU A CA 1
ATOM 893 C C . LEU A 1 110 ? 12.162 -7.411 6.010 1.00 72.94 110 LEU A C 1
ATOM 895 O O . LEU A 1 110 ? 12.666 -6.340 6.342 1.00 72.94 110 LEU A O 1
ATO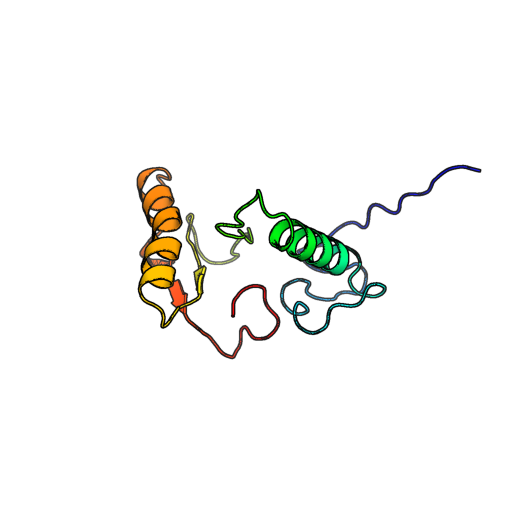M 899 N N . ASN A 1 111 ? 12.228 -7.859 4.752 1.00 74.75 111 ASN A N 1
ATOM 900 C CA . ASN A 1 111 ? 12.917 -7.145 3.671 1.00 74.75 111 ASN A CA 1
ATOM 901 C C . ASN A 1 111 ? 12.178 -5.874 3.215 1.00 74.75 111 ASN A C 1
ATOM 903 O O . ASN A 1 111 ? 12.678 -5.134 2.361 1.00 74.75 111 ASN A O 1
ATOM 907 N N . LYS A 1 112 ? 10.974 -5.629 3.749 1.00 74.75 112 LYS A N 1
ATOM 908 C CA . LYS A 1 112 ? 10.172 -4.419 3.523 1.00 74.75 112 LYS A CA 1
ATOM 909 C C . LYS A 1 112 ? 10.266 -3.419 4.679 1.00 74.75 112 LYS A C 1
ATOM 911 O O . LYS A 1 112 ? 9.530 -2.433 4.701 1.00 74.75 112 LYS A O 1
ATOM 916 N N . ALA A 1 113 ? 11.205 -3.624 5.605 1.00 68.88 113 ALA A N 1
ATOM 917 C CA . ALA A 1 113 ? 11.555 -2.612 6.593 1.00 68.88 113 ALA A CA 1
ATOM 918 C C . ALA A 1 113 ? 11.902 -1.274 5.905 1.00 68.88 113 ALA A C 1
ATOM 920 O O . ALA A 1 113 ? 12.584 -1.254 4.881 1.00 68.88 113 ALA A O 1
ATOM 921 N N . GLY A 1 114 ? 11.382 -0.171 6.452 1.00 66.25 114 GLY A N 1
ATOM 922 C CA . GLY A 1 114 ? 11.563 1.179 5.902 1.00 66.25 114 GLY A CA 1
ATOM 923 C C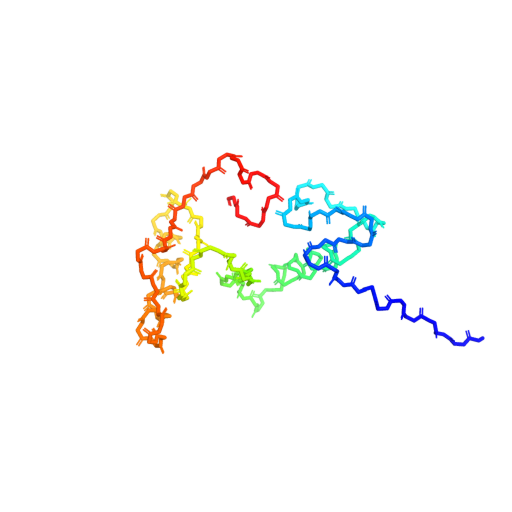 . GLY A 1 114 ? 10.630 1.541 4.739 1.00 66.25 114 GLY A C 1
ATOM 924 O O . GLY A 1 114 ? 10.681 2.668 4.253 1.00 66.25 114 GLY A O 1
ATOM 925 N N . THR A 1 115 ? 9.760 0.628 4.293 1.00 76.19 115 THR A N 1
ATOM 926 C CA . THR A 1 115 ? 8.699 0.932 3.313 1.00 76.19 115 THR A CA 1
ATOM 927 C C . THR A 1 115 ? 7.386 1.311 4.001 1.00 76.19 115 THR A C 1
ATOM 929 O O . THR A 1 115 ? 7.234 1.076 5.201 1.00 76.19 115 THR A O 1
ATOM 932 N N . THR A 1 116 ? 6.398 1.815 3.250 1.00 68.56 116 THR A N 1
ATOM 933 C CA . THR A 1 116 ? 5.024 2.014 3.765 1.00 68.56 116 THR A CA 1
ATOM 934 C C . THR A 1 116 ? 4.404 0.697 4.268 1.00 68.56 116 THR A C 1
ATOM 936 O O . THR A 1 116 ? 3.440 0.694 5.033 1.00 68.56 116 THR A O 1
ATOM 939 N N . ARG A 1 117 ? 4.942 -0.450 3.829 1.00 66.94 117 ARG A N 1
ATOM 940 C CA . ARG A 1 117 ? 4.493 -1.788 4.212 1.00 66.94 117 ARG A CA 1
ATOM 941 C C . ARG A 1 117 ? 5.331 -2.355 5.351 1.00 66.94 117 ARG A C 1
ATOM 943 O O . ARG A 1 117 ? 6.425 -2.873 5.119 1.00 66.94 117 ARG A O 1
ATOM 950 N N . ARG A 1 118 ? 4.789 -2.288 6.567 1.00 57.28 118 ARG A N 1
ATOM 951 C CA . ARG A 1 118 ? 5.260 -3.018 7.744 1.00 57.28 118 ARG A CA 1
ATOM 952 C C . ARG A 1 118 ? 4.132 -3.264 8.743 1.00 57.28 118 ARG A C 1
ATOM 954 O O . ARG A 1 118 ? 3.239 -2.394 8.859 1.00 57.28 118 ARG A O 1
#

pLDDT: mean 80.95, std 15.79, range [30.41, 96.12]